Protein AF-A0A2K9C8Y7-F1 (afdb_monomer_lite)

Secondary structure (DSSP, 8-state):
-HHHHHHHHHTT--SHHHHHHHHHHHHHHHHHHTSGGGGGGS-GGG----SS-S------HHHHHHHHHHHS-HHHHHHHHHHHHHHTTSS-HHHHHHHS-TT-TT---SHHHHHHHHTT-TTHHHHHHHT--SSS-GGGSTTGGGG--

Foldseek 3Di:
DLVVVLVVLLVPDPDPLLSVLSVLLVLLLLLLCLDPLNCLLPPPVPPLPPVDPDDPPPPDPPVCSNCRVVSGDPSSSVLSSVLVCQFLVVQALVNQVVPDDPPSPSNDRHLVVSCVSRLPPPVSVVSQCVSADPSGHCVSTPPSVVNPD

Sequence (149 aa):
MVADRVEKVLVKAQDEIVRKNGERFIMTLLRMTLMPPCWSYYSSIIKFRVQSGKEFECKNELSLFYQYPQRVTAMARARSLYLMGILLGWIDEDQAENAKPKNDFYLATSASSIWRRLGPLHRVRPMLQLYSTELFGISTLADWGGFNV

Structure (mmCIF, N/CA/C/O backbone):
data_AF-A0A2K9C8Y7-F1
#
_entry.id   AF-A0A2K9C8Y7-F1
#
loop_
_atom_site.group_PDB
_atom_site.id
_atom_site.type_symbol
_atom_site.label_atom_id
_atom_site.label_alt_id
_atom_site.label_comp_id
_atom_site.label_asym_id
_atom_site.label_entity_id
_atom_site.label_seq_id
_atom_site.pdbx_PDB_ins_code
_atom_site.Cartn_x
_atom_site.Cartn_y
_atom_site.Cartn_z
_atom_site.occupancy
_atom_site.B_iso_or_equiv
_atom_site.auth_seq_id
_atom_site.auth_comp_id
_atom_site.auth_asym_id
_atom_site.auth_atom_id
_atom_site.pdbx_PDB_model_num
ATOM 1 N N . MET A 1 1 ? -12.481 -7.841 -5.277 1.00 75.06 1 MET A N 1
ATOM 2 C CA . MET A 1 1 ? -11.386 -6.888 -5.571 1.00 75.06 1 MET A CA 1
ATOM 3 C C . MET A 1 1 ? -10.738 -6.426 -4.258 1.00 75.06 1 MET A C 1
ATOM 5 O O . MET A 1 1 ? -11.365 -6.581 -3.215 1.00 75.06 1 MET A O 1
ATOM 9 N N . VAL A 1 2 ? -9.496 -5.912 -4.258 1.00 86.81 2 VAL A N 1
ATOM 10 C CA . VAL A 1 2 ? -8.810 -5.428 -3.028 1.00 86.81 2 VAL A CA 1
ATOM 11 C C . VAL A 1 2 ? -9.626 -4.336 -2.324 1.00 86.81 2 VAL A C 1
ATOM 13 O O . VAL A 1 2 ? -9.754 -4.373 -1.105 1.00 86.81 2 VAL A O 1
ATOM 16 N N . ALA A 1 3 ? -10.253 -3.433 -3.085 1.00 87.50 3 ALA A N 1
ATOM 17 C CA . ALA A 1 3 ? -11.149 -2.405 -2.548 1.00 87.50 3 ALA A CA 1
ATOM 18 C C . ALA A 1 3 ? -12.322 -3.007 -1.747 1.00 87.50 3 ALA A C 1
ATOM 20 O O . ALA A 1 3 ? -12.517 -2.636 -0.595 1.00 87.50 3 ALA A O 1
ATOM 21 N N . ASP A 1 4 ? -13.023 -4.006 -2.293 1.00 90.62 4 ASP A N 1
ATOM 22 C CA . ASP A 1 4 ? -14.135 -4.665 -1.587 1.00 90.62 4 ASP A CA 1
ATOM 23 C C . ASP A 1 4 ? -13.667 -5.377 -0.310 1.00 90.62 4 ASP A C 1
ATOM 25 O O . ASP A 1 4 ? -14.401 -5.462 0.672 1.00 90.62 4 ASP A O 1
ATOM 29 N N . ARG A 1 5 ? -12.445 -5.931 -0.310 1.00 92.75 5 ARG A N 1
ATOM 30 C CA . ARG A 1 5 ? -11.866 -6.542 0.897 1.00 92.75 5 ARG A CA 1
ATOM 31 C C . ARG A 1 5 ? -11.574 -5.483 1.958 1.00 92.75 5 ARG A C 1
ATOM 33 O O . ARG A 1 5 ? -11.911 -5.711 3.114 1.00 92.75 5 ARG A O 1
ATOM 40 N N . VAL A 1 6 ? -11.021 -4.330 1.569 1.00 92.44 6 VAL A N 1
ATOM 41 C CA . VAL A 1 6 ? -10.836 -3.185 2.474 1.00 92.44 6 VAL A CA 1
ATOM 42 C C . VAL A 1 6 ? -12.170 -2.757 3.077 1.00 92.44 6 VAL A C 1
ATOM 44 O O . VAL A 1 6 ? -12.277 -2.668 4.295 1.00 92.44 6 VAL A O 1
ATOM 47 N N . GLU A 1 7 ? -13.193 -2.545 2.250 1.00 92.56 7 GLU A N 1
ATOM 48 C CA . GLU A 1 7 ? -14.518 -2.126 2.715 1.00 92.56 7 GLU A CA 1
ATOM 49 C C . GLU A 1 7 ? -15.110 -3.141 3.700 1.00 92.56 7 GLU A C 1
ATOM 51 O O . GLU A 1 7 ? -15.528 -2.773 4.795 1.00 92.56 7 GLU A O 1
ATOM 56 N N . LYS A 1 8 ? -15.038 -4.439 3.383 1.00 92.94 8 LYS A N 1
ATOM 57 C CA . LYS A 1 8 ? -15.490 -5.514 4.281 1.00 92.94 8 LYS A CA 1
ATOM 58 C C . LYS A 1 8 ? -14.754 -5.550 5.619 1.00 92.94 8 LYS A C 1
ATOM 60 O O . LYS A 1 8 ? -15.340 -5.997 6.602 1.00 92.94 8 LYS A O 1
ATOM 65 N N . VAL A 1 9 ? -13.483 -5.155 5.667 1.00 91.56 9 VAL A N 1
ATOM 66 C CA . VAL A 1 9 ? -12.727 -5.058 6.925 1.00 91.56 9 VAL A CA 1
ATOM 67 C C . VAL A 1 9 ? -13.141 -3.803 7.692 1.00 91.56 9 VAL A C 1
ATOM 69 O O . VAL A 1 9 ? -13.435 -3.893 8.879 1.00 91.56 9 VAL A O 1
ATOM 72 N N . LEU A 1 10 ? -13.239 -2.653 7.022 1.00 90.69 10 LEU A N 1
ATOM 73 C CA . LEU A 1 10 ? -13.581 -1.375 7.654 1.00 90.69 10 LEU A CA 1
ATOM 74 C C . LEU A 1 10 ? -15.019 -1.326 8.184 1.00 90.69 10 LEU A C 1
ATOM 76 O O . LEU A 1 10 ? -15.254 -0.729 9.228 1.00 90.69 10 LEU A O 1
ATOM 80 N N . VAL A 1 11 ? -15.977 -1.975 7.515 1.00 91.25 11 VAL A N 1
ATOM 81 C CA . VAL A 1 11 ? -17.381 -2.049 7.969 1.00 91.25 11 VAL A CA 1
ATOM 82 C C . VAL A 1 11 ? -17.527 -2.844 9.273 1.00 91.25 11 VAL A C 1
ATOM 84 O O . VAL A 1 11 ? -18.488 -2.643 10.008 1.00 91.25 11 VAL A O 1
ATOM 87 N N . LYS A 1 12 ? -16.565 -3.717 9.605 1.00 87.50 12 LYS A N 1
ATOM 88 C CA . LYS A 1 12 ? -16.555 -4.448 10.884 1.00 87.50 12 LYS A CA 1
ATOM 89 C C . LYS A 1 12 ? -16.105 -3.583 12.064 1.00 87.50 12 LYS A C 1
ATOM 91 O O . LYS A 1 12 ? -16.292 -3.997 13.205 1.00 87.50 12 LYS A O 1
ATOM 96 N N . ALA A 1 13 ? -15.521 -2.412 11.807 1.00 88.25 13 ALA A N 1
ATOM 97 C CA . ALA A 1 13 ? -15.121 -1.474 12.847 1.00 88.25 13 ALA A CA 1
ATOM 98 C C . ALA A 1 13 ? -16.365 -0.866 13.512 1.00 88.25 13 ALA A C 1
ATOM 100 O O . ALA A 1 13 ? -17.106 -0.120 12.872 1.00 88.25 13 ALA A O 1
ATOM 101 N N . GLN A 1 14 ? -16.582 -1.162 14.795 1.00 83.75 14 GLN A N 1
ATOM 102 C CA . GLN A 1 14 ? -17.639 -0.510 15.579 1.00 83.75 14 GLN A CA 1
ATOM 103 C C . GLN A 1 14 ? -17.213 0.889 16.053 1.00 83.75 14 GLN A C 1
ATOM 105 O O . GLN A 1 14 ? -18.048 1.784 16.153 1.00 83.75 14 GLN A O 1
ATOM 110 N N . ASP A 1 15 ? -15.914 1.089 16.296 1.00 92.38 15 ASP A N 1
ATOM 111 C CA . ASP A 1 15 ? -15.336 2.377 16.685 1.00 92.38 15 ASP A CA 1
ATOM 112 C C . ASP A 1 15 ? -15.013 3.240 15.449 1.00 92.38 15 ASP A C 1
ATOM 114 O O . ASP A 1 15 ? -14.266 2.848 14.543 1.00 92.38 15 ASP A O 1
ATOM 118 N N . GLU A 1 16 ? -15.558 4.457 15.429 1.00 91.94 16 GLU A N 1
ATOM 119 C CA . GLU A 1 16 ? -15.346 5.436 14.367 1.00 91.94 16 GLU A CA 1
ATOM 120 C C . GLU A 1 16 ? -13.876 5.873 14.239 1.00 91.94 16 GLU A C 1
ATOM 122 O O . GLU A 1 16 ? -13.400 6.118 13.126 1.00 91.94 16 GLU A O 1
ATOM 127 N N . ILE A 1 17 ? -13.137 5.959 15.349 1.00 91.88 17 ILE A N 1
ATOM 128 C CA . ILE A 1 17 ? -11.717 6.332 15.366 1.00 91.88 17 ILE A CA 1
ATOM 129 C C . ILE A 1 17 ? -10.887 5.230 14.709 1.00 91.88 17 ILE A C 1
ATOM 131 O O . ILE A 1 17 ? -10.055 5.521 13.843 1.00 91.88 17 ILE A O 1
ATOM 135 N N . VAL A 1 18 ? -11.147 3.969 15.066 1.00 92.62 18 VAL A N 1
ATOM 136 C CA . VAL A 1 18 ? -10.492 2.799 14.460 1.00 92.62 18 VAL A CA 1
ATOM 137 C C . VAL A 1 18 ? -10.776 2.759 12.963 1.00 92.62 18 VAL A C 1
ATOM 139 O O . VAL A 1 18 ? -9.844 2.631 12.169 1.00 92.62 18 VAL A O 1
ATOM 142 N N . ARG A 1 19 ? -12.034 2.970 12.556 1.00 93.06 19 ARG A N 1
ATOM 143 C CA . ARG A 1 19 ? -12.411 3.028 11.138 1.00 93.06 19 ARG A CA 1
ATOM 144 C C . ARG A 1 19 ? -11.656 4.127 10.385 1.00 93.06 19 ARG A C 1
ATOM 146 O O . ARG A 1 19 ? -11.033 3.849 9.363 1.00 93.06 19 ARG A O 1
ATOM 153 N N . LYS A 1 20 ? -11.647 5.358 10.914 1.00 93.62 20 LYS A N 1
ATOM 154 C CA . LYS A 1 20 ? -10.942 6.510 10.317 1.00 93.62 20 LYS A CA 1
ATOM 155 C C . LYS A 1 20 ? -9.436 6.275 10.207 1.00 93.62 20 LYS A C 1
ATOM 157 O O . LYS A 1 20 ? -8.824 6.652 9.208 1.00 93.62 20 LYS A O 1
ATOM 162 N N . ASN A 1 21 ? -8.817 5.671 11.217 1.00 93.81 21 ASN A N 1
ATOM 163 C CA . ASN A 1 21 ? -7.392 5.352 11.168 1.00 93.81 21 ASN A CA 1
ATOM 164 C C . ASN A 1 21 ? -7.102 4.211 10.183 1.00 93.81 21 ASN A C 1
ATOM 166 O O . ASN A 1 21 ? -6.154 4.326 9.412 1.00 93.81 21 ASN A O 1
ATOM 170 N N . GLY A 1 22 ? -7.968 3.199 10.096 1.00 93.62 22 GLY A N 1
ATOM 171 C CA . GLY A 1 22 ? -7.901 2.168 9.059 1.00 93.62 22 GLY A CA 1
ATOM 172 C C . GLY A 1 22 ? -7.969 2.754 7.643 1.00 93.62 22 GLY A C 1
ATOM 173 O O . GLY A 1 22 ? -7.116 2.457 6.808 1.00 93.62 22 GLY A O 1
ATOM 174 N N . GLU A 1 23 ? -8.907 3.668 7.378 1.00 93.56 23 GLU A N 1
ATOM 175 C CA . GLU A 1 23 ? -8.986 4.399 6.102 1.00 93.56 23 GLU A CA 1
ATOM 176 C C . GLU A 1 23 ? -7.691 5.170 5.803 1.00 93.56 23 GLU A C 1
ATOM 178 O O . GLU A 1 23 ? -7.170 5.130 4.685 1.00 93.56 23 GLU A O 1
ATOM 183 N N . ARG A 1 24 ? -7.127 5.853 6.807 1.00 93.69 24 ARG A N 1
ATOM 184 C CA . ARG A 1 24 ? -5.862 6.592 6.671 1.00 93.69 24 ARG A CA 1
ATOM 185 C C . ARG A 1 24 ? -4.673 5.668 6.420 1.00 93.69 24 ARG A C 1
ATOM 187 O O . ARG A 1 24 ? -3.798 6.038 5.633 1.00 93.69 24 ARG A O 1
ATOM 194 N N . PHE A 1 25 ? -4.650 4.480 7.018 1.00 94.81 25 PHE A N 1
ATOM 195 C CA . PHE A 1 25 ? -3.631 3.460 6.776 1.00 94.81 25 PHE A CA 1
ATOM 196 C C . PHE A 1 25 ? -3.687 2.960 5.327 1.00 94.81 25 PHE A C 1
ATOM 198 O O . PHE A 1 25 ? -2.687 3.016 4.610 1.00 94.81 25 PHE A O 1
ATOM 205 N N . ILE A 1 26 ? -4.874 2.584 4.846 1.00 94.75 26 ILE A N 1
ATOM 206 C CA . ILE A 1 26 ? -5.093 2.163 3.454 1.00 94.75 26 ILE A CA 1
ATOM 207 C C . ILE A 1 26 ? -4.725 3.275 2.469 1.00 94.75 26 ILE A C 1
ATOM 209 O O . ILE A 1 26 ? -4.013 3.035 1.492 1.00 94.75 26 ILE A O 1
ATOM 213 N N . MET A 1 27 ? -5.143 4.512 2.738 1.00 93.38 27 MET A N 1
ATOM 214 C CA . MET A 1 27 ? -4.768 5.660 1.912 1.00 93.38 27 MET A CA 1
ATOM 215 C C . MET A 1 27 ? -3.260 5.924 1.93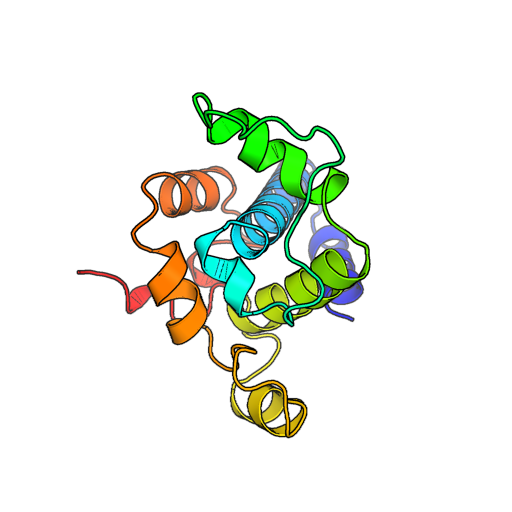2 1.00 93.38 27 MET A C 1
ATOM 217 O O . MET A 1 27 ? -2.709 6.406 0.945 1.00 93.38 27 MET A O 1
ATOM 221 N N . THR A 1 28 ? -2.573 5.616 3.031 1.00 93.25 28 THR A N 1
ATOM 222 C CA . THR A 1 28 ? -1.111 5.703 3.122 1.00 93.25 28 THR A CA 1
ATOM 223 C C . THR A 1 28 ? -0.448 4.654 2.228 1.00 93.25 28 THR A C 1
ATOM 225 O O . THR A 1 28 ? 0.409 5.024 1.427 1.00 93.25 28 THR A O 1
ATOM 228 N N . LEU A 1 29 ? -0.908 3.398 2.244 1.00 93.75 29 LEU A N 1
ATOM 229 C CA . LEU A 1 29 ? -0.424 2.353 1.328 1.00 93.75 29 LEU A CA 1
ATOM 230 C C . LEU A 1 29 ? -0.660 2.703 -0.152 1.00 93.75 29 LEU A C 1
ATOM 232 O O . LEU A 1 29 ? 0.229 2.522 -0.990 1.00 93.75 29 LEU A O 1
ATOM 236 N N . LEU A 1 30 ? -1.827 3.268 -0.475 1.00 93.19 30 LEU A N 1
ATOM 237 C CA . LEU A 1 30 ? -2.137 3.747 -1.824 1.00 93.19 30 LEU A CA 1
ATOM 238 C C . LEU A 1 30 ? -1.134 4.822 -2.268 1.00 93.19 30 LEU A C 1
ATOM 240 O O . LEU A 1 30 ? -0.542 4.737 -3.339 1.00 93.19 30 LEU A O 1
ATOM 244 N N . ARG A 1 31 ? -0.894 5.834 -1.427 1.00 90.94 31 ARG A N 1
ATOM 245 C CA . ARG A 1 31 ? 0.058 6.914 -1.733 1.00 90.94 31 ARG A CA 1
ATOM 246 C C . ARG A 1 31 ? 1.477 6.388 -1.907 1.00 90.94 31 ARG A C 1
ATOM 248 O O . ARG A 1 31 ? 2.157 6.811 -2.833 1.00 90.94 31 ARG A O 1
ATOM 255 N N . MET A 1 32 ? 1.897 5.451 -1.058 1.00 90.56 32 MET A N 1
ATOM 256 C CA . MET A 1 32 ? 3.224 4.838 -1.117 1.00 90.56 32 MET A CA 1
ATOM 257 C C . MET A 1 32 ? 3.453 4.074 -2.418 1.00 90.56 32 MET A C 1
ATOM 259 O O . MET A 1 32 ? 4.461 4.280 -3.084 1.00 90.56 32 MET A O 1
ATOM 263 N N . THR A 1 33 ? 2.498 3.242 -2.830 1.00 91.25 33 THR A N 1
ATOM 264 C CA . THR A 1 33 ? 2.610 2.481 -4.085 1.00 91.25 33 THR A CA 1
ATOM 265 C C . THR A 1 33 ? 2.585 3.377 -5.328 1.00 91.25 33 THR A C 1
ATOM 267 O O . THR A 1 33 ? 3.067 2.966 -6.382 1.00 91.25 33 THR A O 1
ATOM 270 N N . LEU A 1 34 ? 2.097 4.617 -5.217 1.00 88.25 34 LEU A N 1
ATOM 271 C CA . LEU A 1 34 ? 2.128 5.638 -6.272 1.00 88.25 34 LEU A CA 1
ATOM 272 C C . LEU A 1 34 ? 3.392 6.521 -6.262 1.00 88.25 34 LEU A C 1
ATOM 274 O O . LEU A 1 34 ? 3.521 7.397 -7.120 1.00 88.25 34 LEU A O 1
ATOM 278 N N . MET A 1 35 ? 4.326 6.323 -5.326 1.00 84.94 35 MET A N 1
ATOM 279 C CA . MET A 1 35 ? 5.558 7.117 -5.249 1.00 84.94 35 MET A CA 1
ATOM 280 C C . MET A 1 35 ? 6.550 6.782 -6.378 1.00 84.94 35 MET A C 1
ATOM 282 O O . MET A 1 35 ? 6.529 5.661 -6.895 1.00 84.94 35 MET A O 1
ATOM 286 N N . PRO A 1 36 ? 7.477 7.708 -6.714 1.00 80.56 36 PRO A N 1
ATOM 287 C CA . PRO A 1 36 ? 8.454 7.515 -7.787 1.00 80.56 36 PRO A CA 1
ATOM 288 C C . PRO A 1 36 ? 9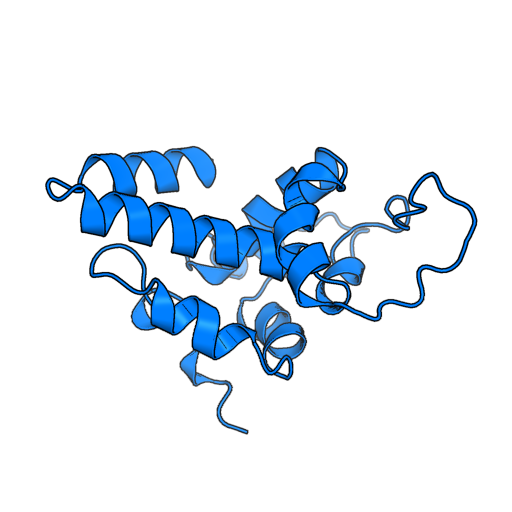.233 6.190 -7.762 1.00 80.56 36 PRO A C 1
ATOM 290 O O . PRO A 1 36 ? 9.361 5.578 -8.822 1.00 80.56 36 PRO A O 1
ATOM 293 N N . PRO A 1 37 ? 9.687 5.662 -6.606 1.00 82.62 37 PRO A N 1
ATOM 294 C CA . PRO A 1 37 ? 10.389 4.374 -6.572 1.00 82.62 37 PRO A CA 1
ATOM 295 C C . PRO A 1 37 ? 9.550 3.190 -7.069 1.00 82.62 37 PRO A C 1
ATOM 297 O O . PRO A 1 37 ? 10.099 2.216 -7.583 1.00 82.62 37 PRO A O 1
ATOM 300 N N . CYS A 1 38 ? 8.223 3.275 -6.967 1.00 83.25 38 CYS A N 1
ATOM 301 C CA . CYS A 1 38 ? 7.309 2.259 -7.477 1.00 83.25 38 CYS A CA 1
ATOM 302 C C . CYS A 1 38 ? 6.940 2.472 -8.948 1.00 83.25 38 CYS A C 1
ATOM 304 O O . CYS A 1 38 ? 6.351 1.574 -9.536 1.00 83.25 38 CYS A O 1
ATOM 306 N N . TRP A 1 39 ? 7.299 3.596 -9.583 1.00 79.19 39 TRP A N 1
ATOM 307 C CA . TRP A 1 39 ? 6.877 3.910 -10.957 1.00 79.19 39 TRP A CA 1
ATOM 308 C C . TRP A 1 39 ? 7.340 2.896 -11.999 1.00 79.19 39 TRP A C 1
ATOM 310 O O . TRP A 1 39 ? 6.653 2.705 -12.996 1.00 79.19 39 TRP A O 1
ATOM 320 N N . SER A 1 40 ? 8.445 2.187 -11.752 1.00 74.06 40 SER A N 1
ATOM 321 C CA . SER A 1 40 ? 8.856 1.088 -12.632 1.00 74.06 40 SER A CA 1
ATOM 322 C C . SER A 1 40 ? 7.787 -0.005 -12.751 1.00 74.06 40 SER A C 1
ATOM 324 O O . SER A 1 40 ? 7.658 -0.587 -13.813 1.00 74.06 40 SER A O 1
ATOM 326 N N . TYR A 1 41 ? 6.949 -0.215 -11.728 1.00 77.81 41 TYR A N 1
ATOM 327 C CA . TYR A 1 41 ? 5.861 -1.210 -11.726 1.00 77.81 41 TYR A CA 1
ATOM 328 C C . TYR A 1 41 ? 4.689 -0.844 -12.641 1.00 77.81 41 TYR A C 1
ATOM 330 O O . TYR A 1 41 ? 3.694 -1.562 -12.736 1.00 77.81 41 TYR A O 1
ATOM 338 N N . TYR A 1 42 ? 4.793 0.298 -13.307 1.00 72.81 42 TYR A N 1
ATOM 339 C CA . TYR A 1 42 ? 3.808 0.822 -14.217 1.00 72.81 42 TYR A CA 1
ATOM 340 C C . TYR A 1 42 ? 4.459 0.865 -15.600 1.00 72.81 42 TYR A C 1
ATOM 342 O O . TYR A 1 42 ? 5.467 1.536 -15.801 1.00 72.81 42 TYR A O 1
ATOM 350 N N . SER A 1 43 ? 3.890 0.134 -16.562 1.00 62.50 43 SER A N 1
ATOM 351 C CA . SER A 1 43 ? 4.363 0.117 -17.953 1.00 62.50 43 SER A CA 1
ATOM 352 C C . SER A 1 43 ? 4.650 1.527 -18.495 1.00 62.50 43 SER A C 1
ATOM 354 O O . SER A 1 43 ? 3.938 2.480 -18.167 1.00 62.50 43 SER A O 1
ATOM 356 N N . SER A 1 44 ? 5.635 1.627 -19.394 1.00 51.84 44 SER A N 1
ATOM 357 C CA . SER A 1 44 ? 6.247 2.848 -19.968 1.00 51.84 44 SER A CA 1
ATOM 358 C C . SER A 1 44 ? 5.303 3.964 -20.449 1.00 51.84 44 SER A C 1
ATOM 360 O O . SER A 1 44 ? 5.728 5.112 -20.580 1.00 51.84 44 SER A O 1
ATOM 362 N N . ILE A 1 45 ? 4.023 3.660 -20.666 1.00 47.94 45 ILE A N 1
ATOM 363 C CA . ILE A 1 45 ? 2.954 4.607 -21.019 1.00 47.94 45 ILE A CA 1
ATOM 364 C C . ILE A 1 45 ? 2.640 5.581 -19.861 1.00 47.94 45 ILE A C 1
ATOM 366 O O . ILE A 1 45 ? 2.051 6.635 -20.080 1.00 47.94 45 ILE A O 1
ATOM 370 N N . ILE A 1 46 ? 3.086 5.289 -18.634 1.00 48.59 46 ILE A N 1
ATOM 371 C CA . ILE A 1 46 ? 2.863 6.128 -17.446 1.00 48.59 46 ILE A CA 1
ATOM 372 C C . ILE A 1 46 ? 4.158 6.836 -17.018 1.00 48.59 46 ILE A C 1
ATOM 374 O O . ILE A 1 46 ? 4.489 6.923 -15.838 1.00 48.59 46 ILE A O 1
ATOM 378 N N . LYS A 1 47 ? 4.907 7.410 -17.968 1.00 47.38 47 LYS A N 1
ATOM 379 C CA . LYS A 1 47 ? 5.706 8.591 -17.614 1.00 47.38 47 LYS A CA 1
ATOM 380 C C . LYS A 1 47 ? 4.690 9.660 -17.244 1.00 47.38 47 LYS A C 1
ATOM 382 O O . LYS A 1 47 ? 4.029 10.192 -18.131 1.00 47.38 47 LYS A O 1
ATOM 387 N N . PHE A 1 48 ? 4.513 9.916 -15.949 1.00 47.88 48 PHE A N 1
ATOM 388 C CA . PHE A 1 48 ? 3.682 10.992 -15.417 1.00 47.88 48 PHE A CA 1
ATOM 389 C C . PHE A 1 48 ? 4.193 12.348 -15.932 1.00 47.88 48 PHE A C 1
ATOM 391 O O . PHE A 1 48 ? 4.829 13.108 -15.209 1.00 47.88 48 PHE A O 1
ATOM 398 N N . ARG A 1 49 ? 3.934 12.673 -17.203 1.00 43.12 49 ARG A N 1
ATOM 399 C CA . ARG A 1 49 ? 3.977 14.044 -17.696 1.00 43.12 49 ARG A CA 1
ATOM 400 C C . ARG A 1 49 ? 2.748 14.718 -17.117 1.00 43.12 49 ARG A C 1
ATOM 402 O O . ARG A 1 49 ? 1.670 14.715 -17.702 1.00 43.12 49 ARG A O 1
ATOM 409 N N . VAL A 1 50 ? 2.925 15.250 -15.912 1.00 45.81 50 VAL A N 1
ATOM 410 C CA . VAL A 1 50 ? 2.059 16.296 -15.379 1.00 45.81 50 VAL A CA 1
ATOM 411 C C . VAL A 1 50 ? 1.955 17.357 -16.478 1.00 45.81 50 VAL A C 1
ATOM 413 O O . VAL A 1 50 ? 2.976 17.760 -17.031 1.00 45.81 50 VAL A O 1
ATOM 416 N N . GLN A 1 51 ? 0.743 17.790 -16.827 1.00 43.03 51 GLN A N 1
ATOM 417 C CA . GLN A 1 51 ? 0.461 18.775 -17.889 1.00 43.03 51 GLN A CA 1
ATOM 418 C C . GLN A 1 51 ? 1.075 20.178 -17.659 1.00 43.03 51 GLN A C 1
ATOM 420 O O . GLN A 1 51 ? 0.706 21.135 -18.327 1.00 43.03 51 GLN A O 1
ATOM 425 N N . SER A 1 52 ? 2.034 20.325 -16.748 1.00 39.62 52 SER A N 1
ATOM 426 C CA . SER A 1 52 ? 2.853 21.522 -16.607 1.00 39.62 52 SER A CA 1
ATOM 427 C C . SER A 1 52 ? 4.274 21.157 -17.018 1.00 39.62 52 SER A C 1
ATOM 429 O O . SER A 1 52 ? 4.969 20.463 -16.283 1.00 39.62 52 SER A O 1
ATOM 431 N N . GLY A 1 53 ? 4.701 21.599 -18.202 1.00 37.25 53 GLY A N 1
ATOM 432 C CA . GLY A 1 53 ? 6.036 21.374 -18.774 1.00 37.25 53 GLY A CA 1
ATOM 433 C C . GLY A 1 53 ? 7.190 22.054 -18.027 1.00 37.25 53 GLY A C 1
ATOM 434 O O . GLY A 1 53 ? 8.193 22.390 -18.645 1.00 37.25 53 GLY A O 1
ATOM 435 N N . LYS A 1 54 ? 7.058 22.278 -16.719 1.00 43.28 54 LYS A N 1
ATOM 436 C CA . LYS A 1 54 ? 8.149 22.681 -15.839 1.00 43.28 54 LYS A CA 1
ATOM 437 C C . LYS A 1 54 ? 8.490 21.489 -14.966 1.00 43.28 54 LYS A C 1
ATOM 439 O O . LYS A 1 54 ? 7.607 20.944 -14.304 1.00 43.28 54 LYS A O 1
ATOM 444 N N . GLU A 1 55 ? 9.756 21.087 -14.988 1.00 43.66 55 GLU A N 1
ATOM 445 C CA . GLU A 1 55 ? 10.320 20.209 -13.969 1.00 43.66 55 GLU A CA 1
ATOM 446 C C . GLU A 1 55 ? 9.886 20.761 -12.611 1.00 43.66 55 GLU A C 1
ATOM 448 O O . GLU A 1 55 ? 10.239 21.878 -12.231 1.00 43.66 55 GLU A O 1
ATOM 453 N N . PHE A 1 56 ? 9.001 20.040 -11.924 1.00 45.59 56 PHE A N 1
ATOM 454 C CA . PHE A 1 56 ? 8.656 20.399 -10.562 1.00 45.59 56 PHE A CA 1
ATOM 455 C C . PHE A 1 56 ? 9.930 20.172 -9.756 1.00 45.59 56 PHE A C 1
ATOM 457 O O . PHE A 1 56 ? 10.254 19.031 -9.430 1.00 45.59 56 PHE A O 1
ATOM 464 N N . GLU A 1 57 ? 10.652 21.246 -9.433 1.00 45.28 57 GLU A N 1
ATOM 465 C CA . GLU A 1 57 ? 11.584 21.224 -8.314 1.00 45.28 57 GLU A CA 1
ATOM 466 C C . GLU A 1 57 ? 10.768 20.792 -7.092 1.00 45.28 57 GLU A C 1
ATOM 468 O O . GLU A 1 57 ? 9.958 21.544 -6.544 1.00 45.28 57 GLU A O 1
ATOM 473 N N . CYS A 1 58 ? 10.906 19.516 -6.740 1.00 48.59 58 CYS A N 1
ATOM 474 C CA . CYS A 1 58 ? 10.144 18.816 -5.720 1.00 48.59 58 CYS A CA 1
ATOM 475 C C . CYS A 1 58 ? 10.584 19.290 -4.327 1.00 48.59 58 CYS A C 1
ATOM 477 O O . CYS A 1 58 ? 11.171 18.545 -3.554 1.00 48.59 58 CYS A O 1
ATOM 479 N N . LYS A 1 59 ? 10.321 20.558 -3.995 1.00 52.22 59 LYS A N 1
ATOM 480 C CA . LYS A 1 59 ? 10.713 21.152 -2.708 1.00 52.22 59 LYS A CA 1
ATOM 481 C C . LYS A 1 59 ? 9.851 20.669 -1.537 1.00 52.22 59 LYS A C 1
ATOM 483 O O . LYS A 1 59 ? 10.218 20.903 -0.393 1.00 52.22 59 LYS A O 1
ATOM 488 N N . ASN A 1 60 ? 8.716 20.002 -1.786 1.00 61.50 60 ASN A N 1
ATOM 489 C CA . ASN A 1 60 ? 7.819 19.551 -0.718 1.00 61.50 60 ASN A CA 1
ATOM 490 C C . ASN A 1 60 ? 7.201 18.166 -0.993 1.00 61.50 60 ASN A C 1
ATOM 492 O O . ASN A 1 60 ? 6.054 18.034 -1.430 1.00 61.50 60 ASN A O 1
ATOM 496 N N . GLU A 1 61 ? 7.983 17.120 -0.721 1.00 68.00 61 GLU A N 1
ATOM 497 C CA . GLU A 1 61 ? 7.620 15.706 -0.907 1.00 68.00 61 GLU A CA 1
ATOM 498 C C . GLU A 1 61 ? 6.314 15.313 -0.191 1.00 68.00 61 GLU A C 1
ATOM 500 O O . GLU A 1 61 ? 5.575 14.451 -0.668 1.00 68.00 61 GLU A O 1
ATOM 505 N N . LEU A 1 62 ? 5.986 15.973 0.927 1.00 71.88 62 LEU A N 1
ATOM 506 C CA . LEU A 1 62 ? 4.796 15.668 1.724 1.00 71.88 62 LEU A CA 1
ATOM 507 C C . LEU A 1 62 ? 3.499 16.101 1.040 1.00 71.88 62 LEU A C 1
ATOM 509 O O . LEU A 1 62 ? 2.538 15.340 1.000 1.00 71.88 62 LEU A O 1
ATOM 513 N N . SER A 1 63 ? 3.450 17.312 0.485 1.00 70.81 63 SER A N 1
ATOM 514 C CA . SER A 1 63 ? 2.251 17.788 -0.214 1.00 70.81 63 SER A CA 1
ATOM 515 C C . SER A 1 63 ? 1.955 16.922 -1.440 1.00 70.81 63 SER A C 1
ATOM 517 O O . SER A 1 63 ? 0.803 16.568 -1.684 1.00 70.81 63 SER A O 1
ATOM 519 N N . LEU A 1 64 ? 3.002 16.515 -2.165 1.00 74.31 64 LEU A N 1
ATOM 520 C CA . LEU A 1 64 ? 2.881 15.590 -3.290 1.00 74.31 64 LEU A CA 1
ATOM 521 C C . LEU A 1 64 ? 2.404 14.208 -2.842 1.00 74.31 64 LEU A C 1
ATOM 523 O O . LEU A 1 64 ? 1.521 13.647 -3.491 1.00 74.31 64 LEU A O 1
ATOM 527 N N . PHE A 1 65 ? 2.899 13.710 -1.702 1.00 79.38 65 PHE A N 1
ATOM 528 C CA . PHE A 1 65 ? 2.453 12.448 -1.109 1.00 79.38 65 PHE A CA 1
ATOM 529 C C . PHE A 1 65 ? 0.927 12.375 -0.983 1.00 79.38 65 PHE A C 1
ATOM 531 O O . PHE A 1 65 ? 0.309 11.408 -1.425 1.00 79.38 65 PHE A O 1
ATOM 538 N N . TYR A 1 66 ? 0.297 13.425 -0.452 1.00 80.75 66 TYR A N 1
ATOM 539 C CA . TYR A 1 66 ? -1.160 13.469 -0.304 1.00 80.75 66 TYR A CA 1
ATOM 540 C C . TYR A 1 66 ? -1.914 13.657 -1.626 1.00 80.75 66 TYR A C 1
ATOM 542 O O . TYR A 1 66 ? -3.056 13.206 -1.734 1.00 80.75 66 TYR A O 1
ATOM 550 N N . GLN A 1 67 ? -1.288 14.278 -2.626 1.00 81.12 67 GLN A N 1
ATOM 551 C CA . GLN A 1 67 ? -1.900 14.573 -3.924 1.00 81.12 67 GLN A CA 1
ATOM 552 C C . GLN A 1 67 ? -1.788 13.429 -4.942 1.00 81.12 67 GLN A C 1
ATOM 554 O O . GLN A 1 67 ? -2.528 13.442 -5.929 1.00 81.12 67 GLN A O 1
ATOM 559 N N . TYR A 1 68 ? -0.915 12.434 -4.732 1.00 80.88 68 TYR A N 1
ATOM 560 C CA . TYR A 1 68 ? -0.698 11.353 -5.705 1.00 80.88 68 TYR A CA 1
ATOM 561 C C . TYR A 1 68 ? -1.989 10.677 -6.188 1.00 80.88 68 TYR A C 1
ATOM 563 O O . TYR A 1 68 ? -2.181 10.634 -7.402 1.00 80.88 68 TYR A O 1
ATOM 571 N N . PRO A 1 69 ? -2.930 10.241 -5.326 1.00 83.62 69 PRO A N 1
ATOM 572 C CA . PRO A 1 69 ? -4.138 9.550 -5.788 1.00 83.62 69 PRO A CA 1
ATOM 573 C C . PRO A 1 69 ? -4.979 10.363 -6.785 1.00 83.62 69 PRO A C 1
ATOM 575 O O . PRO A 1 69 ? -5.602 9.789 -7.679 1.00 83.62 69 PRO A O 1
ATOM 578 N N . GLN A 1 70 ? -4.972 11.693 -6.655 1.00 81.56 70 GLN A N 1
ATOM 579 C CA . GLN A 1 70 ? -5.729 12.611 -7.512 1.00 81.56 70 GLN A CA 1
ATOM 580 C C . GLN A 1 70 ? -4.994 12.934 -8.819 1.00 81.56 70 GLN A C 1
ATOM 582 O O . GLN A 1 70 ? -5.634 13.204 -9.830 1.00 81.56 70 GLN A O 1
ATOM 587 N N . ARG A 1 71 ? -3.656 12.898 -8.813 1.00 76.75 71 ARG A N 1
ATOM 588 C CA . ARG A 1 71 ? -2.811 13.286 -9.956 1.00 76.75 71 ARG A CA 1
ATOM 589 C C . ARG A 1 71 ? -2.476 12.139 -10.905 1.00 76.75 71 ARG A C 1
ATOM 591 O O . ARG A 1 71 ? -1.975 12.386 -11.999 1.00 76.75 71 ARG A O 1
ATOM 598 N N . VAL A 1 72 ? -2.718 10.897 -10.495 1.00 77.69 72 VAL A N 1
ATOM 599 C CA . VAL A 1 72 ? -2.400 9.715 -11.300 1.00 77.69 72 VAL A CA 1
ATOM 600 C C . VAL A 1 72 ? -3.570 9.246 -12.170 1.00 77.69 72 VAL A C 1
ATOM 602 O O . VAL A 1 72 ? -4.741 9.524 -11.897 1.00 77.69 72 VAL A O 1
ATOM 605 N N . THR A 1 73 ? -3.252 8.491 -1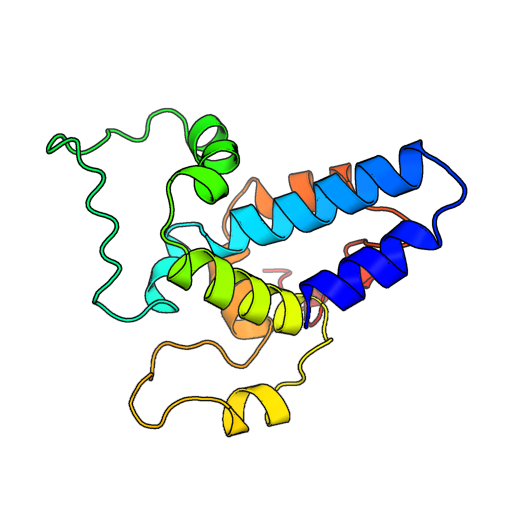3.223 1.00 82.38 73 THR A N 1
ATOM 606 C CA . THR A 1 73 ? -4.251 7.879 -14.109 1.00 82.38 73 THR A CA 1
ATOM 607 C C . THR A 1 73 ? -5.048 6.785 -13.390 1.00 82.38 73 THR A C 1
ATOM 609 O O . THR A 1 73 ? -4.596 6.204 -12.400 1.00 82.38 73 THR A O 1
ATOM 612 N N . ALA A 1 74 ? -6.228 6.444 -13.918 1.00 83.19 74 ALA A N 1
ATOM 613 C CA . ALA A 1 74 ? -7.023 5.327 -13.402 1.00 83.19 74 ALA A CA 1
ATOM 614 C C . ALA A 1 74 ? -6.253 3.992 -13.445 1.00 83.19 74 ALA A C 1
ATOM 616 O O . ALA A 1 74 ? -6.337 3.209 -12.504 1.00 83.19 74 ALA A O 1
ATOM 617 N N . MET A 1 75 ? -5.431 3.776 -14.480 1.00 82.75 75 MET A N 1
ATOM 618 C CA . MET A 1 75 ? -4.587 2.582 -14.607 1.00 82.75 75 MET A CA 1
ATOM 619 C C . MET A 1 75 ? -3.532 2.492 -13.497 1.00 82.75 75 MET A C 1
ATOM 621 O O . MET A 1 75 ? -3.293 1.418 -12.949 1.00 82.75 75 MET A O 1
ATOM 625 N N . ALA A 1 76 ? -2.916 3.619 -13.129 1.00 83.62 76 ALA A N 1
ATOM 626 C CA . ALA A 1 76 ? -1.981 3.658 -12.011 1.00 83.62 76 ALA A CA 1
ATOM 627 C C . ALA A 1 76 ? -2.686 3.376 -10.675 1.00 83.62 76 ALA A C 1
ATOM 629 O O . ALA A 1 76 ? -2.171 2.611 -9.867 1.00 83.62 76 ALA A O 1
ATOM 630 N N . ARG A 1 77 ? -3.901 3.900 -10.458 1.00 87.00 77 ARG A N 1
ATOM 631 C CA . ARG A 1 77 ? -4.696 3.539 -9.270 1.00 87.00 77 ARG A CA 1
ATOM 632 C C . ARG A 1 77 ? -5.032 2.046 -9.230 1.00 87.00 77 ARG A C 1
ATOM 634 O O . ARG A 1 77 ? -4.892 1.428 -8.182 1.00 87.00 77 ARG A O 1
ATOM 641 N N . ALA A 1 78 ? -5.414 1.451 -10.360 1.00 87.44 78 ALA A N 1
ATOM 642 C CA . ALA A 1 78 ? -5.710 0.019 -10.438 1.00 87.44 78 ALA A CA 1
ATOM 643 C C . ALA A 1 78 ? -4.476 -0.848 -10.125 1.00 87.44 78 ALA A C 1
ATOM 645 O O . ALA A 1 78 ? -4.556 -1.766 -9.310 1.00 87.44 78 ALA A O 1
ATOM 646 N N . ARG A 1 79 ? -3.311 -0.522 -10.701 1.00 88.00 79 ARG A N 1
ATOM 647 C CA . ARG A 1 79 ? -2.043 -1.203 -10.378 1.00 88.00 79 ARG A CA 1
ATOM 648 C C . ARG A 1 79 ? -1.625 -1.004 -8.921 1.00 88.00 79 ARG A C 1
ATOM 650 O O . ARG A 1 79 ? -1.151 -1.938 -8.290 1.00 88.00 79 ARG A O 1
ATOM 657 N N . SER A 1 80 ? -1.847 0.182 -8.367 1.00 91.44 80 SER A N 1
ATOM 658 C CA . SER A 1 80 ? -1.597 0.473 -6.956 1.00 91.44 80 SER A CA 1
ATOM 659 C C . SER A 1 80 ? -2.443 -0.417 -6.031 1.00 91.44 80 SER A C 1
ATOM 661 O O . SER A 1 80 ? -1.900 -0.982 -5.086 1.00 91.44 80 SER A O 1
ATOM 663 N N . LEU A 1 81 ? -3.719 -0.672 -6.356 1.00 92.81 81 LEU A N 1
ATOM 664 C CA . LEU A 1 81 ? -4.550 -1.638 -5.621 1.00 92.81 81 LEU A CA 1
ATOM 665 C C . LEU A 1 81 ? -4.004 -3.073 -5.689 1.00 92.81 81 LEU A C 1
ATOM 667 O O . LEU A 1 81 ? -4.060 -3.785 -4.690 1.00 92.81 81 LEU A O 1
ATOM 671 N N . TYR A 1 82 ? -3.458 -3.497 -6.831 1.00 92.25 82 TYR A N 1
ATOM 672 C CA . TYR A 1 82 ? -2.778 -4.793 -6.950 1.00 92.25 82 TYR A CA 1
ATOM 673 C C . TYR A 1 82 ? -1.543 -4.866 -6.038 1.00 92.25 82 TYR A C 1
ATOM 675 O O . TYR A 1 82 ? -1.422 -5.797 -5.245 1.00 92.25 82 TYR A O 1
ATOM 683 N N . LEU A 1 83 ? -0.681 -3.843 -6.067 1.00 93.25 83 LEU A N 1
ATOM 684 C CA . LEU A 1 83 ? 0.498 -3.767 -5.197 1.00 93.25 83 LEU A CA 1
ATOM 685 C C . LEU A 1 83 ? 0.107 -3.765 -3.712 1.00 93.25 83 LEU A C 1
ATOM 687 O O . LEU A 1 83 ? 0.755 -4.422 -2.907 1.00 93.25 83 LEU A O 1
ATOM 691 N N . MET A 1 84 ? -0.978 -3.077 -3.342 1.00 95.00 84 MET A N 1
ATOM 692 C CA . MET A 1 84 ? -1.529 -3.127 -1.984 1.00 95.00 84 MET A CA 1
ATOM 693 C C . MET A 1 84 ? -2.006 -4.530 -1.604 1.00 95.00 84 MET A C 1
ATOM 695 O O . MET A 1 84 ? -1.808 -4.943 -0.468 1.00 95.00 84 MET A O 1
ATOM 699 N N . GLY A 1 85 ? -2.607 -5.269 -2.540 1.00 94.62 85 GLY A N 1
ATOM 700 C CA . GLY A 1 85 ? -2.991 -6.664 -2.332 1.00 94.62 85 GLY A CA 1
ATOM 701 C C . GLY A 1 85 ? -1.796 -7.552 -1.980 1.00 94.62 85 GLY A C 1
ATOM 702 O O . GLY A 1 85 ? -1.897 -8.340 -1.046 1.00 94.62 85 GLY A O 1
ATOM 703 N N . ILE A 1 86 ? -0.660 -7.361 -2.657 1.00 94.88 86 ILE A N 1
ATOM 704 C CA . ILE A 1 86 ? 0.605 -8.038 -2.327 1.00 94.88 86 ILE A CA 1
ATOM 705 C C . ILE A 1 86 ? 1.111 -7.597 -0.947 1.00 94.88 86 ILE A C 1
ATOM 707 O O . ILE A 1 86 ? 1.418 -8.431 -0.102 1.00 94.88 86 ILE A O 1
ATOM 711 N 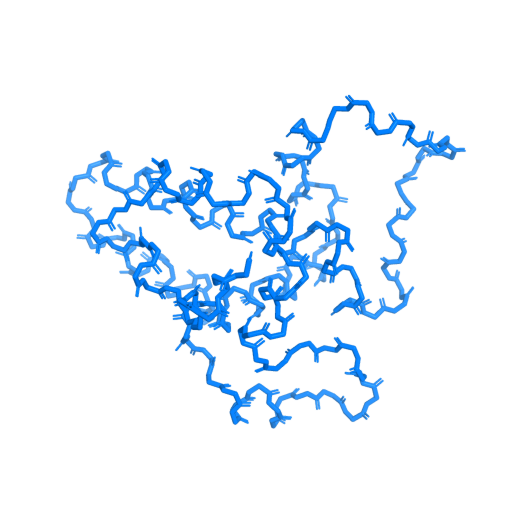N . LEU A 1 87 ? 1.162 -6.285 -0.682 1.00 94.44 87 LEU A N 1
ATOM 712 C CA . LEU A 1 87 ? 1.659 -5.748 0.592 1.00 94.44 87 LEU A CA 1
ATOM 713 C C . LEU A 1 87 ? 0.839 -6.205 1.807 1.00 94.44 87 LEU A C 1
ATOM 715 O O . LEU A 1 87 ? 1.394 -6.339 2.891 1.00 94.44 87 LEU A O 1
ATOM 719 N N . LEU A 1 88 ? -0.463 -6.439 1.636 1.00 94.12 88 LEU A N 1
ATOM 720 C CA . LEU A 1 88 ? -1.368 -6.944 2.675 1.00 94.12 88 LEU A CA 1
ATOM 721 C C . LEU A 1 88 ? -1.399 -8.483 2.754 1.00 94.12 88 LEU A C 1
ATOM 723 O O . LEU A 1 88 ? -2.183 -9.031 3.526 1.00 94.12 88 LEU A O 1
ATOM 727 N N . GLY A 1 89 ? -0.619 -9.190 1.927 1.00 92.44 89 GLY A N 1
ATOM 728 C CA . GLY A 1 89 ? -0.633 -10.658 1.852 1.00 92.44 89 GLY A CA 1
ATOM 729 C C . GLY A 1 89 ? -1.957 -11.242 1.343 1.00 92.44 89 GLY A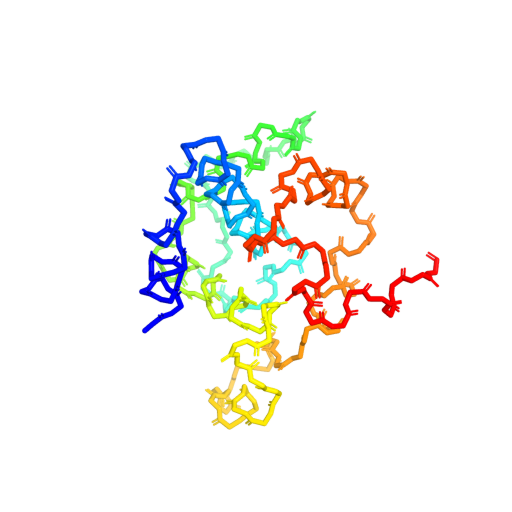 C 1
ATOM 730 O O . GLY A 1 89 ? -2.276 -12.399 1.588 1.00 92.44 89 GLY A O 1
ATOM 731 N N . TRP A 1 90 ? -2.777 -10.434 0.671 1.00 93.75 90 TRP A N 1
ATOM 732 C CA . TRP A 1 90 ? -4.064 -10.848 0.103 1.00 93.75 90 TRP A CA 1
ATOM 733 C C . TRP A 1 90 ? -3.944 -11.456 -1.290 1.00 93.75 90 TRP A C 1
ATOM 735 O O . TRP A 1 90 ? -4.907 -12.078 -1.753 1.00 93.75 90 TRP A O 1
ATOM 745 N N . ILE A 1 91 ? -2.809 -11.197 -1.935 1.00 93.12 91 ILE A N 1
ATOM 746 C CA . ILE A 1 91 ? -2.329 -11.811 -3.165 1.00 93.12 91 ILE A CA 1
ATOM 747 C C . ILE A 1 91 ? -0.983 -12.427 -2.792 1.00 93.12 91 ILE A C 1
ATOM 749 O O . ILE A 1 91 ? -0.079 -11.695 -2.386 1.00 93.12 91 ILE A O 1
ATOM 753 N N . ASP A 1 92 ? -0.887 -13.749 -2.864 1.00 90.88 92 ASP A N 1
ATOM 754 C CA . ASP A 1 92 ? 0.372 -14.457 -2.632 1.00 90.88 92 ASP A CA 1
ATOM 755 C C . ASP A 1 92 ? 1.304 -14.357 -3.856 1.00 90.88 92 ASP A C 1
ATOM 757 O O . ASP A 1 92 ? 0.903 -13.920 -4.940 1.00 90.88 92 ASP A O 1
ATOM 761 N N . GLU A 1 93 ? 2.579 -14.703 -3.665 1.00 90.06 93 GLU A N 1
ATOM 762 C CA . GLU A 1 93 ? 3.605 -14.584 -4.709 1.00 90.06 93 GLU A CA 1
ATOM 763 C C . GLU A 1 93 ? 3.304 -15.489 -5.913 1.00 90.06 93 GLU A C 1
ATOM 765 O O . GLU A 1 93 ? 3.463 -15.061 -7.056 1.00 90.06 93 GLU A O 1
ATOM 770 N N . ASP A 1 94 ? 2.753 -16.684 -5.678 1.00 90.25 94 ASP A N 1
ATOM 771 C CA . ASP A 1 94 ? 2.364 -17.616 -6.739 1.00 90.25 94 ASP A CA 1
ATOM 772 C C . ASP A 1 94 ? 1.225 -17.047 -7.604 1.00 90.25 94 ASP A C 1
ATOM 774 O O . ASP A 1 94 ? 1.268 -17.102 -8.836 1.00 90.25 94 ASP A O 1
ATOM 778 N N . GLN A 1 95 ? 0.196 -16.460 -6.990 1.00 90.38 95 GLN A N 1
ATOM 779 C CA . GLN A 1 95 ? -0.892 -15.769 -7.685 1.00 90.38 95 GLN A CA 1
ATOM 780 C C . GLN A 1 95 ? -0.370 -14.576 -8.482 1.00 90.38 95 GLN A C 1
ATOM 782 O O . GLN A 1 95 ? -0.822 -14.336 -9.604 1.00 90.38 95 GLN A O 1
ATOM 787 N N . ALA A 1 96 ? 0.572 -13.828 -7.910 1.00 89.94 96 ALA A N 1
ATOM 788 C CA . ALA A 1 96 ? 1.159 -12.661 -8.542 1.00 89.94 96 ALA A CA 1
ATOM 789 C C . ALA A 1 96 ? 2.015 -13.033 -9.766 1.00 89.94 96 ALA A C 1
ATOM 791 O O . ALA A 1 96 ? 1.869 -12.410 -10.821 1.00 89.94 96 ALA A O 1
ATOM 792 N N . GLU A 1 97 ? 2.852 -14.070 -9.665 1.00 88.19 97 GLU A N 1
ATOM 793 C CA . GLU A 1 97 ? 3.651 -14.588 -10.784 1.00 88.19 97 GLU A CA 1
ATOM 794 C C . GLU A 1 97 ? 2.767 -15.138 -11.908 1.00 88.19 97 GLU A C 1
ATOM 796 O O . GLU A 1 97 ? 2.968 -14.809 -13.078 1.00 88.19 97 GLU A O 1
ATOM 801 N N . ASN A 1 98 ? 1.715 -15.890 -11.573 1.00 86.50 98 ASN A N 1
ATOM 802 C CA . ASN A 1 98 ? 0.781 -16.424 -12.569 1.00 86.50 98 ASN A CA 1
ATOM 803 C C . ASN A 1 98 ? -0.034 -15.332 -13.285 1.00 86.50 98 ASN A C 1
ATOM 805 O O . ASN A 1 98 ? -0.389 -15.482 -14.455 1.00 86.50 98 ASN A O 1
ATOM 809 N N . ALA A 1 99 ? -0.344 -14.230 -12.595 1.00 83.19 99 ALA A N 1
ATOM 810 C CA . ALA A 1 99 ? -1.091 -13.105 -13.157 1.00 83.19 99 ALA A CA 1
ATOM 811 C C . ALA A 1 99 ? -0.216 -12.128 -13.963 1.00 83.19 99 ALA A C 1
ATOM 813 O O . ALA A 1 99 ? -0.750 -11.253 -14.655 1.00 83.19 99 ALA A O 1
ATOM 814 N N . LYS A 1 100 ? 1.115 -12.247 -13.881 1.00 82.19 100 LYS A N 1
ATOM 815 C CA . LYS A 1 100 ? 2.052 -11.337 -14.537 1.00 82.19 100 LYS A CA 1
ATOM 816 C C . LYS A 1 100 ? 1.946 -11.458 -16.064 1.00 82.19 100 LYS A C 1
ATOM 818 O O . LYS A 1 100 ? 2.176 -12.531 -16.625 1.00 82.19 100 LYS A O 1
ATOM 823 N N . PRO A 1 101 ? 1.643 -10.364 -16.792 1.00 78.25 101 PRO A N 1
ATOM 824 C CA . PRO A 1 101 ? 1.664 -10.393 -18.248 1.00 78.25 101 PRO A CA 1
ATOM 825 C C . PRO A 1 101 ? 3.060 -10.768 -18.755 1.00 78.25 101 PRO A C 1
ATOM 827 O O . PRO A 1 101 ? 4.050 -10.197 -18.299 1.00 78.25 101 PRO A O 1
ATOM 830 N N . LYS A 1 102 ? 3.143 -11.653 -19.759 1.00 74.25 102 LYS A N 1
ATOM 831 C CA . LYS A 1 102 ? 4.416 -12.163 -20.317 1.00 74.25 102 LYS A CA 1
ATOM 832 C C . LYS A 1 102 ? 5.435 -11.076 -20.704 1.00 74.25 102 LYS A C 1
ATOM 834 O O . LYS A 1 102 ? 6.627 -11.349 -20.716 1.00 74.25 102 LYS A O 1
ATOM 839 N N . ASN A 1 103 ? 4.972 -9.858 -20.997 1.00 71.81 103 ASN A N 1
ATOM 840 C CA . ASN A 1 103 ? 5.804 -8.732 -21.435 1.00 71.81 103 ASN A CA 1
ATOM 841 C C . ASN A 1 103 ? 5.940 -7.605 -20.388 1.00 71.81 103 ASN A C 1
ATOM 843 O O . ASN A 1 103 ? 6.528 -6.569 -20.696 1.00 71.81 103 ASN A O 1
ATOM 847 N N . ASP A 1 104 ? 5.392 -7.755 -19.176 1.00 74.88 104 ASP A N 1
ATOM 848 C CA . ASP A 1 104 ? 5.473 -6.735 -18.117 1.00 74.88 104 ASP A CA 1
ATOM 849 C C . ASP A 1 104 ? 6.526 -7.128 -17.070 1.00 74.88 104 ASP A C 1
ATOM 851 O O . ASP A 1 104 ? 6.222 -7.492 -15.936 1.00 74.88 104 ASP A O 1
ATOM 855 N N . PHE A 1 105 ? 7.801 -7.081 -17.473 1.00 72.12 105 PHE A N 1
ATOM 856 C CA . PHE A 1 105 ? 8.943 -7.485 -16.639 1.00 72.12 105 PHE A CA 1
ATOM 857 C C . PHE A 1 105 ? 9.054 -6.705 -15.333 1.00 72.12 105 PHE A C 1
ATOM 859 O O . PHE A 1 105 ? 9.602 -7.216 -14.354 1.00 72.12 105 PHE A O 1
ATOM 866 N N . TYR A 1 106 ? 8.530 -5.484 -15.320 1.00 76.94 106 TYR A N 1
ATOM 867 C CA . TYR A 1 106 ? 8.661 -4.596 -14.188 1.00 76.94 106 TYR A CA 1
ATOM 868 C C . TYR A 1 106 ? 7.564 -4.784 -13.148 1.00 76.94 106 TYR A C 1
ATOM 870 O O . TYR A 1 106 ? 7.740 -4.292 -12.044 1.00 76.94 106 TYR A O 1
ATOM 878 N N . LEU A 1 107 ? 6.466 -5.490 -13.428 1.00 83.44 107 LEU A N 1
ATOM 879 C CA . LEU A 1 107 ? 5.443 -5.724 -12.412 1.00 83.44 107 LEU A CA 1
ATOM 880 C C . LEU A 1 107 ? 6.024 -6.525 -11.235 1.00 83.44 107 LEU A C 1
ATOM 882 O O . LEU A 1 107 ? 6.584 -7.609 -11.426 1.00 83.44 107 LEU A O 1
ATOM 886 N N . ALA A 1 108 ? 5.894 -5.977 -10.025 1.00 88.12 108 ALA A N 1
ATOM 887 C CA . ALA A 1 108 ? 6.269 -6.678 -8.805 1.00 88.12 108 ALA A CA 1
ATOM 888 C C . ALA A 1 108 ? 5.303 -7.819 -8.496 1.00 88.12 108 ALA A C 1
ATOM 890 O O . ALA A 1 108 ? 4.089 -7.697 -8.670 1.00 88.12 108 ALA A O 1
ATOM 891 N N . THR A 1 109 ? 5.877 -8.899 -7.989 1.00 90.25 109 THR A N 1
ATOM 892 C CA . THR A 1 109 ? 5.178 -10.136 -7.643 1.00 90.25 109 THR A CA 1
ATOM 893 C C . THR A 1 109 ? 5.340 -10.515 -6.174 1.00 90.25 109 THR A C 1
ATOM 895 O O . THR A 1 109 ? 4.546 -11.286 -5.658 1.00 90.25 109 THR A O 1
ATOM 898 N N . SER A 1 110 ? 6.277 -9.885 -5.460 1.00 91.56 110 SER A N 1
ATOM 899 C CA . SER A 1 110 ? 6.513 -10.119 -4.034 1.00 91.56 110 SER A CA 1
ATOM 900 C C . SER A 1 110 ? 6.518 -8.830 -3.213 1.00 91.56 110 SER 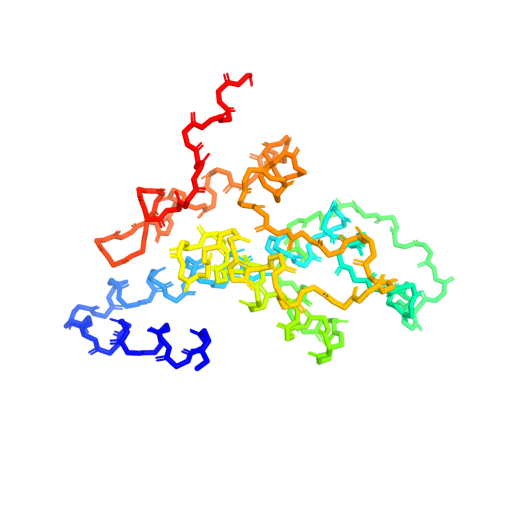A C 1
ATOM 902 O O . SER A 1 110 ? 6.923 -7.757 -3.686 1.00 91.56 110 SER A O 1
ATOM 904 N N . ALA A 1 111 ? 6.077 -8.930 -1.954 1.00 92.56 111 ALA A N 1
ATOM 905 C CA . ALA A 1 111 ? 6.050 -7.801 -1.026 1.00 92.56 111 ALA A CA 1
ATOM 906 C C . ALA A 1 111 ? 7.472 -7.317 -0.721 1.00 92.56 111 ALA A C 1
ATOM 908 O O . ALA A 1 111 ? 7.736 -6.113 -0.760 1.00 92.56 111 ALA A O 1
ATOM 909 N N . SER A 1 112 ? 8.415 -8.246 -0.540 1.00 90.56 112 SER A N 1
ATOM 910 C CA . SER A 1 112 ? 9.839 -7.945 -0.376 1.00 90.56 112 SER A CA 1
ATOM 911 C C . SER A 1 112 ? 10.417 -7.051 -1.491 1.00 90.56 112 SER A C 1
ATOM 913 O O . SER A 1 112 ? 11.157 -6.102 -1.210 1.00 90.56 112 SER A O 1
ATOM 915 N N . SER A 1 113 ? 10.049 -7.276 -2.757 1.00 88.88 113 SER A N 1
ATOM 916 C CA . SER A 1 113 ? 10.485 -6.444 -3.889 1.00 88.88 113 SER A CA 1
ATOM 917 C C . SER A 1 113 ? 9.937 -5.015 -3.804 1.00 88.88 113 SER A C 1
ATOM 919 O O . SER A 1 113 ? 10.652 -4.040 -4.058 1.00 88.88 113 SER A O 1
ATOM 921 N N . ILE A 1 114 ? 8.671 -4.860 -3.406 1.00 91.12 114 ILE A N 1
ATOM 922 C CA . ILE A 1 114 ? 8.026 -3.553 -3.220 1.00 91.12 114 ILE A CA 1
ATOM 923 C C . ILE A 1 114 ? 8.693 -2.797 -2.068 1.00 91.12 114 ILE A C 1
ATOM 925 O O . ILE A 1 114 ? 9.107 -1.645 -2.228 1.00 91.12 114 ILE A O 1
ATOM 929 N N . TRP A 1 115 ? 8.857 -3.456 -0.927 1.00 90.38 115 TRP A N 1
ATOM 930 C CA . TRP A 1 115 ? 9.456 -2.863 0.256 1.00 90.38 115 TRP A CA 1
ATOM 931 C C . TRP A 1 115 ? 10.929 -2.503 0.076 1.00 90.38 115 TRP A C 1
ATOM 933 O O . TRP A 1 115 ? 11.343 -1.465 0.576 1.00 90.38 115 TRP A O 1
ATOM 943 N N . ARG A 1 116 ? 11.713 -3.245 -0.716 1.00 87.75 116 ARG A N 1
ATOM 944 C CA . ARG A 1 116 ? 13.107 -2.868 -1.035 1.00 87.75 116 ARG A CA 1
ATOM 945 C C . ARG A 1 116 ? 13.214 -1.478 -1.663 1.00 87.75 116 ARG A C 1
ATOM 947 O O . ARG A 1 116 ? 14.218 -0.796 -1.491 1.00 87.75 116 ARG A O 1
ATOM 954 N N . ARG A 1 117 ? 12.173 -1.045 -2.377 1.00 85.56 117 ARG A N 1
ATOM 955 C CA . ARG A 1 117 ? 12.106 0.276 -3.018 1.00 85.56 117 ARG A CA 1
ATOM 956 C C . ARG A 1 117 ? 11.536 1.357 -2.104 1.00 85.56 117 ARG A C 1
ATOM 958 O O . ARG A 1 117 ? 11.883 2.523 -2.264 1.00 85.56 117 ARG A O 1
ATOM 965 N N . LEU A 1 118 ? 10.651 0.983 -1.180 1.00 85.75 118 LEU A N 1
ATOM 966 C CA . LEU A 1 118 ? 9.963 1.914 -0.280 1.00 85.75 118 LEU A CA 1
ATOM 967 C C . LEU A 1 118 ? 10.657 2.086 1.078 1.00 85.75 118 LEU A C 1
ATOM 969 O O . LEU A 1 118 ? 10.556 3.152 1.673 1.00 85.75 118 LEU A O 1
ATOM 973 N N . GLY A 1 119 ? 11.358 1.066 1.564 1.00 78.62 119 GLY A N 1
ATOM 974 C CA . GLY A 1 119 ? 12.010 1.018 2.875 1.00 78.62 119 GLY A CA 1
ATOM 975 C C . GLY A 1 119 ? 13.001 2.159 3.131 1.00 78.62 119 GLY A C 1
ATOM 976 O O . GLY A 1 119 ? 12.935 2.754 4.204 1.00 78.62 119 GLY A O 1
ATOM 977 N N . PRO A 1 120 ? 13.842 2.555 2.154 1.00 78.62 120 PRO A N 1
ATOM 978 C CA . PRO A 1 120 ? 14.760 3.687 2.316 1.00 78.62 120 PRO A CA 1
ATOM 979 C C . PRO A 1 120 ? 14.076 5.058 2.476 1.00 78.62 120 PRO A C 1
ATOM 981 O O . PRO A 1 120 ? 14.736 6.053 2.770 1.00 78.62 120 PRO A O 1
ATOM 984 N N . LEU A 1 121 ? 12.760 5.160 2.259 1.00 77.81 121 LEU A N 1
ATOM 985 C CA . LEU A 1 121 ? 12.039 6.425 2.355 1.00 77.81 121 LEU A CA 1
ATOM 986 C C . LEU A 1 121 ? 11.707 6.744 3.818 1.00 77.81 121 LEU A C 1
ATOM 988 O O . LEU A 1 121 ? 10.805 6.158 4.417 1.00 77.81 121 LEU A O 1
ATOM 992 N N . HIS A 1 122 ? 12.379 7.762 4.357 1.00 68.88 122 HIS A N 1
ATOM 993 C CA . HIS A 1 122 ? 12.309 8.210 5.756 1.00 68.88 122 HIS A CA 1
ATOM 994 C C . HIS A 1 122 ? 10.893 8.403 6.347 1.00 68.88 122 HIS A C 1
ATOM 996 O O . HIS A 1 122 ? 10.725 8.365 7.563 1.00 68.88 122 HIS A O 1
ATOM 1002 N N . ARG A 1 123 ? 9.855 8.598 5.520 1.00 75.62 123 ARG A N 1
ATOM 1003 C CA . ARG A 1 123 ? 8.472 8.856 5.974 1.00 75.62 123 ARG A CA 1
ATOM 1004 C C . ARG A 1 123 ? 7.552 7.639 5.954 1.00 75.62 123 ARG A C 1
ATOM 1006 O O . ARG A 1 123 ? 6.463 7.716 6.514 1.00 75.62 123 ARG A O 1
ATOM 1013 N N . VAL A 1 124 ? 7.959 6.529 5.338 1.00 78.62 124 VAL A N 1
ATOM 1014 C CA . VAL A 1 124 ? 7.092 5.353 5.154 1.00 78.62 124 VAL A CA 1
ATOM 1015 C C . VAL A 1 124 ? 6.720 4.722 6.494 1.00 78.62 124 VAL A C 1
ATOM 1017 O O . VAL A 1 124 ? 5.540 4.567 6.808 1.00 78.62 124 VAL A O 1
ATOM 1020 N N . ARG A 1 125 ? 7.722 4.414 7.319 1.00 84.25 125 ARG A N 1
ATOM 1021 C CA . ARG A 1 125 ? 7.520 3.757 8.615 1.00 84.25 125 ARG A CA 1
ATOM 1022 C C . ARG A 1 125 ? 6.729 4.624 9.608 1.00 84.25 125 ARG A C 1
ATOM 1024 O O . ARG A 1 125 ? 5.735 4.114 10.121 1.00 84.25 125 ARG A O 1
ATOM 1031 N N . PRO A 1 126 ? 7.058 5.914 9.829 1.00 87.31 126 PRO A N 1
ATOM 1032 C CA . PRO A 1 126 ? 6.279 6.763 10.731 1.00 87.31 126 PRO A CA 1
ATOM 1033 C C . PRO A 1 126 ? 4.808 6.911 10.321 1.00 87.31 126 PRO A C 1
ATOM 1035 O O . PRO A 1 126 ? 3.928 6.868 11.175 1.00 87.31 126 PRO A O 1
ATOM 1038 N N . MET A 1 127 ? 4.520 7.041 9.020 1.00 86.31 127 MET A N 1
ATOM 1039 C CA . MET A 1 127 ? 3.146 7.208 8.530 1.00 86.31 127 MET A CA 1
ATOM 1040 C C . MET A 1 127 ? 2.300 5.942 8.719 1.00 86.31 127 MET A C 1
ATOM 1042 O O . MET A 1 127 ? 1.129 6.038 9.080 1.00 86.31 127 MET A O 1
ATOM 1046 N N . LEU A 1 128 ? 2.884 4.756 8.521 1.00 89.69 128 LEU A N 1
ATOM 1047 C CA . LEU A 1 128 ? 2.201 3.486 8.788 1.00 89.69 128 LEU A CA 1
ATOM 1048 C C . LEU A 1 128 ? 2.003 3.248 10.290 1.00 89.69 128 LEU A C 1
ATOM 1050 O O . LEU A 1 128 ? 0.942 2.776 10.695 1.00 89.69 128 LEU A O 1
ATOM 1054 N N . GLN A 1 129 ? 2.983 3.609 11.123 1.00 91.19 129 GLN A N 1
ATOM 1055 C CA . GLN A 1 129 ? 2.860 3.526 12.583 1.00 91.19 129 GLN A CA 1
ATOM 1056 C C . GLN A 1 129 ? 1.750 4.441 13.108 1.00 91.19 129 GLN A C 1
ATOM 1058 O O . GLN A 1 129 ? 0.933 4.000 13.909 1.00 91.19 129 GLN A O 1
ATOM 1063 N N . LEU A 1 130 ? 1.681 5.682 12.614 1.00 91.12 130 LEU A N 1
ATOM 1064 C CA . LEU A 1 130 ? 0.710 6.686 13.058 1.00 91.12 130 LEU A CA 1
ATOM 1065 C C . LEU A 1 130 ? -0.747 6.235 12.887 1.00 91.12 130 LEU A C 1
ATOM 1067 O O . LEU A 1 130 ? -1.597 6.575 13.705 1.00 91.12 130 LEU A O 1
ATOM 1071 N N . TYR A 1 131 ? -1.037 5.495 11.816 1.00 91.88 131 TYR A N 1
ATOM 1072 C CA . TYR A 1 131 ? -2.389 5.035 11.493 1.00 91.88 131 TYR A CA 1
ATOM 1073 C C . TYR A 1 131 ? -2.604 3.545 11.760 1.00 91.88 131 TYR A C 1
ATOM 1075 O O . TYR A 1 131 ? -3.626 3.002 11.349 1.00 91.88 131 TYR A O 1
ATOM 1083 N N . SER A 1 132 ? -1.657 2.877 12.424 1.00 92.38 132 SER A N 1
ATOM 1084 C CA . SER A 1 132 ? -1.819 1.472 12.791 1.00 92.38 132 SER A CA 1
ATOM 1085 C C . SER A 1 132 ? -2.967 1.305 13.787 1.00 92.38 132 SER A C 1
ATOM 1087 O O . SER A 1 132 ? -3.130 2.077 14.729 1.00 92.38 132 SER A O 1
ATOM 1089 N N . THR A 1 133 ? -3.765 0.275 13.557 1.00 90.69 133 THR A N 1
ATOM 1090 C CA . THR A 1 133 ? -4.938 -0.121 14.335 1.00 90.69 133 THR A CA 1
ATOM 1091 C C . THR A 1 133 ? -4.958 -1.641 14.468 1.00 90.69 133 THR A C 1
ATOM 1093 O O . THR A 1 133 ? -4.137 -2.338 13.872 1.00 90.69 133 THR A O 1
ATOM 1096 N N . GLU A 1 134 ? -5.931 -2.164 15.209 1.00 89.06 134 GLU A N 1
ATOM 1097 C CA . GLU A 1 134 ? -6.204 -3.603 15.280 1.00 89.06 134 GLU A CA 1
ATOM 1098 C C . GLU A 1 134 ? -6.654 -4.218 13.940 1.00 89.06 134 GLU A C 1
ATOM 1100 O O . GLU A 1 134 ? -6.441 -5.405 13.712 1.00 89.06 134 GLU A O 1
ATOM 1105 N N . LEU A 1 135 ? -7.241 -3.423 13.035 1.00 87.94 135 LEU A N 1
ATOM 1106 C CA . LEU A 1 135 ? -7.714 -3.895 11.726 1.00 87.94 135 LEU A CA 1
ATOM 1107 C C . LEU A 1 135 ? -6.609 -3.885 10.672 1.00 87.94 135 LEU A C 1
ATOM 1109 O O . LEU A 1 135 ? -6.465 -4.823 9.891 1.00 87.94 135 LEU A O 1
ATOM 1113 N N . PHE A 1 136 ? -5.854 -2.790 10.643 1.00 90.25 136 PHE A N 1
ATOM 1114 C CA . PHE A 1 136 ? -4.754 -2.569 9.720 1.00 90.25 136 PHE A CA 1
ATOM 1115 C C . PHE A 1 136 ? -3.573 -2.010 10.486 1.00 90.25 136 PHE A C 1
ATOM 1117 O O . PHE A 1 136 ? -3.662 -0.934 11.077 1.00 90.25 136 PHE A O 1
ATOM 1124 N N . GLY A 1 137 ? -2.459 -2.725 10.445 1.00 89.88 137 GLY A N 1
ATOM 1125 C CA . GLY A 1 137 ? -1.244 -2.331 11.136 1.00 89.88 137 GLY A CA 1
ATOM 1126 C C . GLY A 1 137 ? -0.015 -2.922 10.476 1.00 89.88 137 GLY A C 1
ATOM 1127 O O . GLY A 1 137 ? -0.094 -3.720 9.546 1.00 89.88 137 GLY A O 1
ATOM 1128 N N . ILE A 1 138 ? 1.152 -2.547 10.974 1.00 89.25 138 ILE A N 1
ATOM 1129 C CA . ILE A 1 138 ? 2.422 -3.043 10.439 1.00 89.25 138 ILE A CA 1
ATOM 1130 C C . ILE A 1 138 ? 2.531 -4.574 10.488 1.00 89.25 138 ILE A C 1
ATOM 1132 O O . ILE A 1 138 ? 3.079 -5.176 9.573 1.00 89.25 138 ILE A O 1
ATOM 1136 N N . SER A 1 139 ? 1.957 -5.209 11.510 1.00 87.44 139 SER A N 1
ATOM 1137 C CA . SER A 1 139 ? 1.886 -6.670 11.632 1.00 87.44 139 SER A CA 1
ATOM 1138 C C . SER A 1 139 ? 1.066 -7.344 10.528 1.00 87.44 139 SER A C 1
ATOM 1140 O O . SER A 1 139 ? 1.247 -8.530 10.282 1.00 87.44 139 SER A O 1
ATOM 1142 N N . THR A 1 140 ? 0.175 -6.604 9.864 1.00 87.94 140 THR A N 1
ATOM 1143 C CA . THR A 1 140 ? -0.643 -7.109 8.748 1.00 87.94 140 THR A CA 1
ATOM 1144 C C . THR A 1 140 ? 0.078 -7.029 7.401 1.00 87.94 140 THR A C 1
ATOM 1146 O O . THR A 1 140 ? -0.444 -7.514 6.401 1.00 87.94 140 THR A O 1
ATOM 1149 N N . LEU A 1 141 ? 1.260 -6.405 7.355 1.00 91.50 141 LEU A N 1
ATOM 1150 C CA . LEU A 1 141 ? 2.029 -6.229 6.130 1.00 91.50 141 LEU A CA 1
ATOM 1151 C C . LEU A 1 141 ? 2.944 -7.432 5.886 1.00 91.50 141 LEU A C 1
ATOM 1153 O O . LEU A 1 141 ? 3.783 -7.770 6.723 1.00 91.50 141 LEU A O 1
ATOM 1157 N N . ALA A 1 142 ? 2.823 -8.032 4.704 1.00 90.69 142 ALA A N 1
ATOM 1158 C CA . ALA A 1 142 ? 3.693 -9.110 4.254 1.00 90.69 142 ALA A CA 1
ATOM 1159 C C . ALA A 1 142 ? 5.149 -8.626 4.157 1.00 90.69 142 ALA A C 1
ATOM 1161 O O . ALA A 1 142 ? 5.413 -7.506 3.715 1.00 90.69 142 ALA A O 1
ATOM 1162 N N . ASP A 1 143 ? 6.090 -9.470 4.585 1.00 86.06 143 ASP A N 1
ATOM 1163 C CA . ASP A 1 143 ? 7.544 -9.258 4.545 1.00 86.06 143 ASP A CA 1
ATOM 1164 C C . ASP A 1 143 ? 8.087 -7.997 5.241 1.00 86.06 143 ASP A C 1
ATOM 1166 O O . ASP A 1 143 ? 9.274 -7.698 5.125 1.00 86.06 143 ASP A O 1
ATOM 1170 N N . TRP A 1 144 ? 7.282 -7.262 6.016 1.00 80.75 144 TRP A N 1
ATOM 1171 C CA . TRP A 1 144 ? 7.712 -5.996 6.628 1.00 80.75 144 TRP A CA 1
ATOM 1172 C C . TRP A 1 144 ? 8.942 -6.131 7.550 1.00 80.75 144 TRP A C 1
ATOM 1174 O O . TRP A 1 144 ? 9.778 -5.230 7.624 1.00 80.75 144 TRP A O 1
ATOM 1184 N N . GLY A 1 145 ? 9.083 -7.262 8.250 1.00 65.06 145 GLY A N 1
ATOM 1185 C CA . GLY A 1 145 ? 10.190 -7.523 9.180 1.00 65.06 145 GLY A CA 1
ATOM 1186 C C . GLY A 1 145 ? 11.553 -7.768 8.518 1.00 65.06 145 GLY A C 1
ATOM 1187 O O . GLY A 1 145 ? 12.573 -7.688 9.198 1.00 65.06 145 GLY A O 1
ATOM 1188 N N . GLY A 1 146 ? 11.593 -8.016 7.204 1.00 58.69 146 GLY A N 1
ATOM 1189 C CA . GLY A 1 146 ? 12.831 -8.260 6.452 1.00 58.69 146 GLY A CA 1
ATOM 1190 C C . GLY A 1 146 ? 13.652 -7.002 6.137 1.00 58.69 146 GLY A C 1
ATOM 1191 O O . GLY A 1 146 ? 14.680 -7.101 5.475 1.00 58.69 146 GLY A O 1
ATOM 1192 N N . PHE A 1 147 ? 13.202 -5.824 6.588 1.00 55.31 147 PHE A N 1
ATOM 1193 C CA . PHE A 1 147 ? 13.742 -4.506 6.222 1.00 55.31 147 PHE A CA 1
ATOM 1194 C C . PHE A 1 147 ? 14.628 -3.849 7.283 1.00 55.31 147 PHE A C 1
ATOM 1196 O O . PHE A 1 147 ? 14.954 -2.673 7.151 1.00 55.31 147 PHE A O 1
ATOM 1203 N N . ASN A 1 148 ? 15.029 -4.580 8.326 1.00 41.38 148 ASN A N 1
ATOM 1204 C CA . ASN A 1 148 ? 16.043 -4.093 9.262 1.00 41.38 148 ASN A CA 1
ATOM 1205 C C . ASN A 1 148 ? 17.437 -4.202 8.617 1.00 41.38 148 ASN A C 1
ATOM 1207 O O . ASN A 1 148 ? 18.166 -5.160 8.867 1.00 41.38 148 ASN A O 1
ATOM 1211 N N . VAL A 1 149 ? 17.774 -3.222 7.777 1.00 40.53 149 VAL A N 1
ATOM 1212 C CA . VAL A 1 149 ? 19.151 -2.841 7.430 1.00 40.53 149 VAL A CA 1
ATOM 1213 C C . VAL A 1 149 ? 19.335 -1.387 7.826 1.00 40.53 149 VAL A C 1
ATOM 1215 O O . VAL A 1 149 ? 18.455 -0.576 7.455 1.00 40.53 149 VAL A O 1
#

Radius of gyration: 15.5 Å; chains: 1; bounding box: 37×40×38 Å

pLDDT: mean 80.75, std 15.39, range [37.25, 95.0]